Protein AF-A0A1C6FZ83-F1 (afdb_monomer_lite)

Radius of gyration: 14.91 Å; chains: 1; bounding box: 33×31×49 Å

pLDDT: mean 75.59, std 14.64, range [44.31, 93.0]

Secondary structure (DSSP, 8-state):
-EEEEEEEE-SSS-EEEEEEEE-HHHHHHHHHHHHHHHHH-S---B-SS--TT-S--HHHH-TTS-HHHHHHHHHHHT---TT-S--B-EEEEEEEEE--------

Foldseek 3Di:
DKKKWWWFDQVPRDIDIDIFDDDPVLCVLCVVVQVLQQPPQDWAWLDADDDPPHPDGPCVSCVVDDPVSSVVVCVRSVQDDPPDPTTGRGGPHMDMDDDDPPPPPD

Structure (mmCIF, N/CA/C/O backbone):
data_AF-A0A1C6FZ83-F1
#
_entry.id   AF-A0A1C6FZ83-F1
#
loop_
_atom_site.group_PDB
_atom_site.id
_atom_site.type_symbol
_atom_site.label_atom_id
_atom_site.label_alt_id
_atom_site.label_comp_id
_atom_site.label_asym_id
_atom_site.label_entity_id
_atom_site.label_seq_id
_atom_site.pdbx_PDB_ins_code
_atom_site.Cartn_x
_atom_site.Cartn_y
_atom_site.Cartn_z
_atom_site.occupancy
_atom_site.B_iso_or_equiv
_atom_site.auth_seq_id
_atom_site.auth_comp_id
_atom_site.auth_asym_id
_atom_site.auth_atom_id
_atom_site.pdbx_PDB_model_num
ATOM 1 N N . MET A 1 1 ? -8.787 -0.039 17.684 1.00 75.31 1 MET A N 1
ATOM 2 C CA . MET A 1 1 ? -8.580 0.771 16.455 1.00 75.31 1 MET A CA 1
ATOM 3 C C . MET A 1 1 ? -7.335 0.244 15.768 1.00 75.31 1 MET A C 1
ATOM 5 O O . MET A 1 1 ? -6.418 -0.129 16.483 1.00 75.31 1 MET A O 1
ATOM 9 N N . LYS A 1 2 ? -7.277 0.172 14.438 1.00 86.56 2 LYS A N 1
ATOM 10 C CA . LYS A 1 2 ? -6.093 -0.338 13.733 1.00 86.56 2 LYS A CA 1
ATOM 11 C C . LYS A 1 2 ? -5.347 0.785 13.018 1.00 86.56 2 LYS A C 1
ATOM 13 O O . LYS A 1 2 ? -5.933 1.803 12.648 1.00 86.56 2 LYS A O 1
ATOM 18 N N . GLN A 1 3 ? -4.045 0.605 12.856 1.00 89.31 3 GLN A N 1
ATOM 19 C CA . GLN A 1 3 ? -3.213 1.448 12.006 1.00 89.31 3 GLN A CA 1
ATOM 20 C C . GLN A 1 3 ? -2.330 0.579 11.127 1.00 89.31 3 GLN A C 1
ATOM 22 O O . GLN A 1 3 ? -2.042 -0.566 11.476 1.00 89.31 3 GLN A O 1
ATOM 27 N N . ILE A 1 4 ? -1.880 1.147 10.019 1.00 90.25 4 ILE A N 1
ATOM 28 C CA . ILE A 1 4 ? -0.749 0.611 9.281 1.00 90.25 4 ILE A CA 1
ATOM 29 C C . ILE A 1 4 ? 0.530 1.307 9.724 1.00 90.25 4 ILE A C 1
ATOM 31 O O . ILE A 1 4 ? 0.539 2.515 9.978 1.00 90.25 4 ILE A O 1
ATOM 35 N N . GLU A 1 5 ? 1.593 0.526 9.816 1.00 90.62 5 GLU A N 1
ATOM 36 C CA . GLU A 1 5 ? 2.966 0.984 9.945 1.00 90.62 5 GLU A CA 1
ATOM 37 C C . GLU A 1 5 ? 3.714 0.612 8.668 1.00 90.62 5 GLU A C 1
ATOM 39 O O . GLU A 1 5 ? 3.596 -0.517 8.188 1.00 90.62 5 GLU A O 1
ATOM 44 N N . ILE A 1 6 ? 4.418 1.583 8.097 1.00 87.31 6 ILE A N 1
ATOM 45 C CA . ILE A 1 6 ? 5.067 1.492 6.794 1.00 87.31 6 ILE A CA 1
ATOM 46 C C . ILE A 1 6 ? 6.510 1.927 6.971 1.00 87.31 6 ILE A C 1
ATOM 48 O O . ILE A 1 6 ? 6.763 3.062 7.368 1.00 87.31 6 ILE A O 1
ATOM 52 N N . GLU A 1 7 ? 7.443 1.041 6.669 1.00 87.06 7 GLU A N 1
ATOM 53 C CA . GLU A 1 7 ? 8.867 1.357 6.643 1.00 87.06 7 GLU A CA 1
ATOM 54 C C . GLU A 1 7 ? 9.292 1.697 5.217 1.00 87.06 7 GLU A C 1
ATOM 56 O O . GLU A 1 7 ? 8.973 0.956 4.281 1.00 87.06 7 GLU A O 1
ATOM 61 N N . VAL A 1 8 ? 9.996 2.812 5.048 1.00 83.56 8 VAL A N 1
ATOM 62 C CA . VAL A 1 8 ? 10.334 3.392 3.745 1.00 83.56 8 VAL A CA 1
ATOM 63 C C . VAL A 1 8 ? 11.827 3.709 3.681 1.00 83.56 8 VAL A C 1
ATOM 65 O O . VAL A 1 8 ? 12.390 4.150 4.676 1.00 83.56 8 VAL A O 1
ATOM 68 N N . ASP A 1 9 ? 12.455 3.478 2.529 1.00 81.12 9 ASP A N 1
ATOM 69 C CA . ASP A 1 9 ? 13.821 3.918 2.186 1.00 81.12 9 ASP A CA 1
ATOM 70 C C . ASP A 1 9 ? 13.719 5.109 1.224 1.00 81.12 9 ASP A C 1
ATOM 72 O O . ASP A 1 9 ? 12.999 5.018 0.225 1.00 81.12 9 ASP A O 1
ATOM 76 N N . TRP A 1 10 ? 14.420 6.210 1.509 1.00 77.62 10 TRP A N 1
ATOM 77 C CA . TRP A 1 10 ? 14.397 7.451 0.720 1.00 77.62 10 TRP A CA 1
ATOM 78 C C . TRP A 1 10 ? 15.448 7.524 -0.411 1.00 77.62 10 TRP A C 1
ATOM 80 O O . TRP A 1 10 ? 15.563 8.566 -1.056 1.00 77.62 10 TRP A O 1
ATOM 90 N N . ASN A 1 11 ? 16.145 6.416 -0.722 1.00 73.75 11 ASN A N 1
ATOM 91 C CA . ASN A 1 11 ? 17.198 6.249 -1.756 1.00 73.75 11 ASN A CA 1
ATOM 92 C C . ASN A 1 11 ? 18.634 6.557 -1.294 1.00 73.75 11 ASN A C 1
ATOM 94 O O . ASN A 1 11 ? 19.582 6.424 -2.070 1.00 73.75 11 ASN A O 1
ATOM 98 N N . ASP A 1 12 ? 18.824 6.970 -0.052 1.00 71.81 12 ASP A N 1
ATOM 99 C CA . ASP A 1 12 ? 20.121 7.294 0.551 1.00 71.81 12 ASP A CA 1
ATOM 100 C C . ASP A 1 12 ? 20.500 6.332 1.687 1.00 71.81 12 ASP A C 1
ATOM 102 O O . ASP A 1 12 ? 21.599 6.426 2.239 1.00 71.81 12 ASP A O 1
ATOM 106 N N . GLY A 1 13 ? 19.642 5.346 1.972 1.00 71.19 13 GLY A N 1
ATOM 107 C CA . GLY A 1 13 ? 19.795 4.451 3.111 1.00 71.19 13 GLY A CA 1
ATOM 108 C C . GLY A 1 13 ? 19.247 5.032 4.413 1.00 71.19 13 GLY A C 1
ATOM 109 O O . GLY A 1 13 ? 19.442 4.403 5.457 1.00 71.19 13 GLY A O 1
ATOM 110 N N . ASP A 1 14 ? 18.553 6.174 4.361 1.00 79.88 14 ASP A N 1
ATOM 111 C CA . ASP A 1 14 ? 17.759 6.672 5.473 1.00 79.88 14 ASP A CA 1
ATOM 112 C C . ASP A 1 14 ? 16.387 5.990 5.464 1.00 79.88 14 ASP A C 1
ATOM 114 O O . ASP A 1 14 ? 15.605 6.085 4.513 1.00 79.88 14 ASP A O 1
ATOM 118 N N . TYR A 1 15 ? 16.108 5.276 6.556 1.00 83.94 15 TYR A N 1
ATOM 119 C CA . TYR A 1 15 ? 14.857 4.554 6.755 1.00 83.94 15 TYR A CA 1
ATOM 120 C C . TYR A 1 15 ? 13.927 5.349 7.666 1.00 83.94 15 TYR A C 1
ATOM 122 O O . TYR A 1 15 ? 14.319 5.767 8.758 1.00 83.94 15 TYR A O 1
ATOM 130 N N . GLU A 1 16 ? 12.671 5.501 7.255 1.00 85.56 16 GLU A N 1
ATOM 131 C CA . GLU A 1 16 ? 11.633 6.147 8.056 1.00 85.56 16 GLU A CA 1
ATOM 132 C C . GLU A 1 16 ? 10.428 5.227 8.255 1.00 85.56 16 GLU A C 1
ATOM 134 O O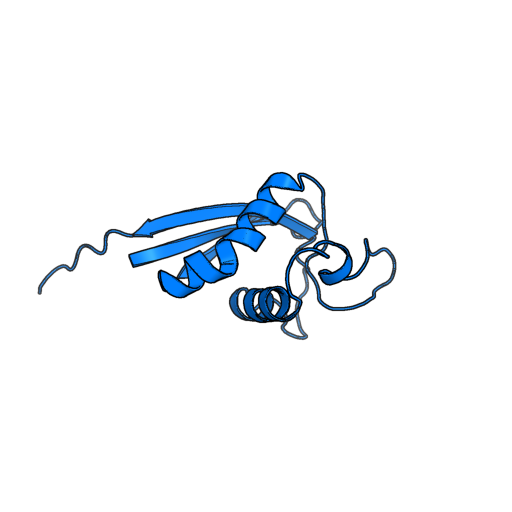 . GLU A 1 16 ? 10.106 4.381 7.424 1.00 85.56 16 GLU A O 1
ATOM 139 N N . THR A 1 17 ? 9.745 5.388 9.388 1.00 87.75 17 THR A N 1
ATOM 140 C CA . THR A 1 17 ? 8.515 4.662 9.699 1.00 87.75 17 THR A CA 1
ATOM 141 C C . THR A 1 17 ? 7.322 5.612 9.726 1.00 87.75 17 THR A C 1
ATOM 143 O O . THR A 1 17 ? 7.184 6.433 10.634 1.00 87.75 17 THR A O 1
ATOM 146 N N . ILE A 1 18 ? 6.411 5.443 8.771 1.00 85.75 18 ILE A N 1
ATOM 147 C CA . ILE A 1 18 ? 5.166 6.201 8.643 1.00 85.75 18 ILE A CA 1
ATOM 148 C C . ILE A 1 18 ? 4.026 5.395 9.267 1.00 85.75 18 ILE A C 1
ATOM 150 O O . ILE A 1 18 ? 3.879 4.200 9.020 1.00 85.75 18 ILE A O 1
ATOM 154 N N . ARG A 1 19 ? 3.175 6.051 10.065 1.00 88.62 19 ARG A N 1
ATOM 155 C CA . ARG A 1 19 ? 1.986 5.430 10.671 1.00 88.62 19 ARG A CA 1
ATOM 156 C C . ARG A 1 19 ? 0.715 6.118 10.196 1.00 88.62 19 ARG A C 1
ATOM 158 O O . ARG A 1 19 ? 0.611 7.342 10.279 1.00 88.62 19 ARG A O 1
ATOM 165 N N . LYS A 1 20 ? -0.268 5.344 9.728 1.00 87.81 20 LYS A N 1
ATOM 166 C CA . LYS A 1 20 ? -1.568 5.857 9.259 1.00 87.81 20 LYS A CA 1
ATOM 167 C C . LYS A 1 20 ? -2.707 5.055 9.874 1.00 87.81 20 LYS A C 1
ATOM 169 O O . LYS A 1 20 ? -2.738 3.830 9.794 1.00 87.81 20 LYS A O 1
ATOM 174 N N . LYS A 1 21 ? -3.663 5.745 10.497 1.00 89.81 21 LYS A N 1
ATOM 175 C CA . LYS A 1 21 ? -4.891 5.119 11.006 1.00 89.81 21 LYS A CA 1
ATOM 176 C C . LYS A 1 21 ? -5.851 4.898 9.845 1.00 89.81 21 LYS A C 1
ATOM 178 O O . LYS A 1 21 ? -6.116 5.838 9.105 1.00 89.81 21 LYS A O 1
ATOM 183 N N . LEU A 1 22 ? -6.383 3.687 9.727 1.00 88.44 22 LEU A N 1
ATOM 184 C CA . LEU A 1 22 ? -7.365 3.318 8.709 1.00 88.44 22 LEU A CA 1
ATOM 185 C C . LEU A 1 22 ? -8.549 2.611 9.373 1.00 88.44 22 LEU A C 1
ATOM 187 O O . LEU A 1 22 ? -8.386 1.950 10.402 1.00 88.44 22 LEU A O 1
ATOM 191 N N . SER A 1 23 ? -9.742 2.761 8.795 1.00 90.50 23 SER A N 1
ATOM 192 C CA . SER A 1 23 ?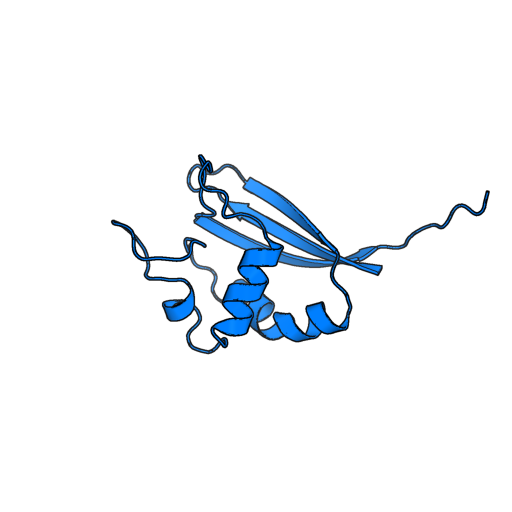 -10.895 1.937 9.171 1.00 90.50 23 SER A CA 1
ATOM 193 C C . SER A 1 23 ? -10.668 0.480 8.758 1.00 90.50 23 SER A C 1
ATOM 195 O O . SER A 1 23 ? -9.880 0.210 7.849 1.00 90.50 23 SER A O 1
ATOM 197 N N . ASP A 1 24 ? -11.371 -0.461 9.395 1.00 89.75 24 ASP A N 1
ATOM 198 C CA . ASP A 1 24 ? -11.286 -1.881 9.025 1.00 89.75 24 ASP A CA 1
ATOM 199 C C . ASP A 1 24 ? -11.658 -2.107 7.546 1.00 89.75 24 ASP A C 1
ATOM 201 O O . ASP A 1 24 ? -10.936 -2.812 6.845 1.00 89.75 24 ASP A O 1
ATOM 205 N N . ASP A 1 25 ? -12.677 -1.409 7.032 1.00 91.62 25 ASP A N 1
ATOM 206 C CA . ASP A 1 25 ? -13.070 -1.494 5.616 1.00 91.62 25 ASP A CA 1
ATOM 207 C C . ASP A 1 25 ? -11.946 -1.051 4.666 1.00 91.62 25 ASP A C 1
ATOM 209 O O . ASP A 1 25 ? -11.711 -1.680 3.634 1.00 91.62 25 ASP A O 1
ATOM 213 N N . LYS A 1 26 ? -11.207 0.013 5.013 1.00 91.69 26 LYS A N 1
ATOM 214 C CA . LYS A 1 26 ? -10.065 0.471 4.207 1.00 91.69 26 LYS A CA 1
ATOM 215 C C . LYS A 1 26 ? -8.883 -0.489 4.311 1.00 91.69 26 LYS A C 1
ATOM 217 O O . LYS A 1 26 ? -8.211 -0.729 3.313 1.00 91.69 26 LYS A O 1
ATOM 222 N N . LEU A 1 27 ? -8.644 -1.084 5.479 1.00 91.62 27 LEU A N 1
ATOM 223 C CA . LEU A 1 27 ? -7.620 -2.122 5.627 1.00 91.62 27 LEU A CA 1
ATOM 224 C C . LEU A 1 27 ? -7.914 -3.344 4.757 1.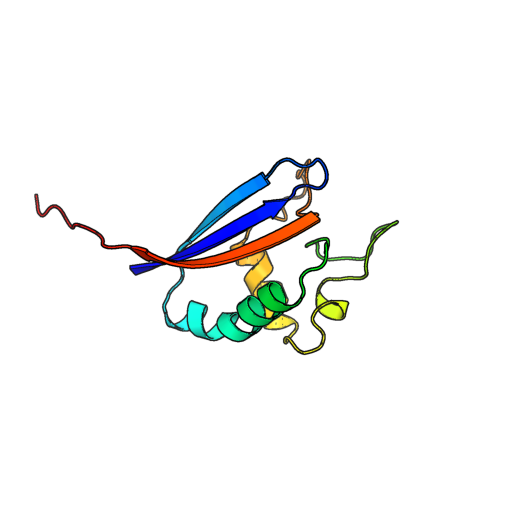00 91.62 27 LEU A C 1
ATOM 226 O O . LEU A 1 27 ? -6.991 -3.899 4.163 1.00 91.62 27 LEU A O 1
ATOM 230 N N . ASP A 1 28 ? -9.178 -3.751 4.665 1.00 91.44 28 ASP A N 1
ATOM 231 C CA . ASP A 1 28 ? -9.599 -4.858 3.808 1.00 91.44 28 ASP A CA 1
ATOM 232 C C . ASP A 1 28 ? -9.507 -4.494 2.325 1.00 91.44 28 ASP A C 1
ATOM 234 O O . ASP A 1 28 ? -8.994 -5.291 1.537 1.00 91.44 28 ASP A O 1
ATOM 238 N N . TYR A 1 29 ? -9.894 -3.269 1.968 1.00 93.00 29 TYR A N 1
ATOM 239 C CA . TYR A 1 29 ? -9.767 -2.729 0.615 1.00 93.00 29 TYR A CA 1
ATOM 240 C C . TYR A 1 29 ? -8.314 -2.725 0.105 1.00 93.00 29 TYR A C 1
ATOM 242 O O . TYR A 1 29 ? -8.048 -3.201 -0.996 1.00 93.00 29 TYR A O 1
ATOM 250 N N . PHE A 1 30 ? -7.349 -2.276 0.918 1.00 92.50 30 PHE A N 1
ATOM 251 C CA . PHE A 1 30 ? -5.927 -2.229 0.535 1.00 92.50 30 PHE A CA 1
ATOM 252 C C . PHE A 1 30 ? -5.161 -3.537 0.771 1.00 92.50 30 PHE A C 1
ATOM 254 O O . PHE A 1 30 ? -3.997 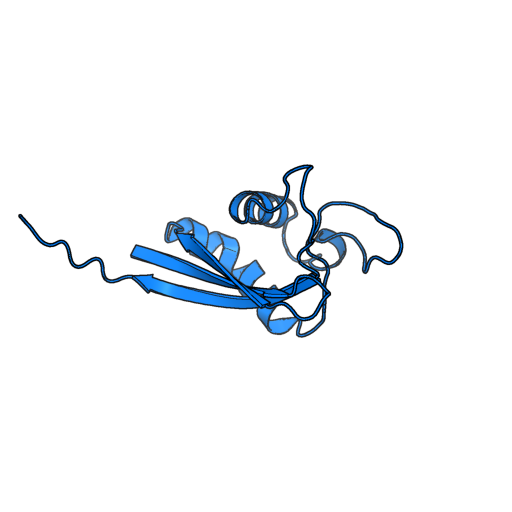-3.658 0.382 1.00 92.50 30 PHE A O 1
ATOM 261 N N . ARG A 1 31 ? -5.786 -4.550 1.381 1.00 91.00 31 ARG A N 1
ATOM 262 C CA . ARG A 1 31 ? -5.125 -5.820 1.714 1.00 91.00 31 ARG A CA 1
ATOM 263 C C . ARG A 1 31 ? -4.423 -6.489 0.520 1.00 91.00 31 ARG A C 1
ATOM 265 O O . ARG A 1 31 ? -3.302 -6.966 0.721 1.00 91.00 31 ARG A O 1
ATOM 272 N N . PRO A 1 32 ? -4.999 -6.527 -0.701 1.00 91.44 32 PRO A N 1
ATOM 273 C CA . PRO A 1 32 ? -4.309 -7.085 -1.864 1.00 91.44 32 PRO A CA 1
ATOM 274 C C . PRO A 1 32 ? -3.007 -6.343 -2.195 1.00 91.44 32 PRO A C 1
ATOM 276 O O . PRO A 1 32 ? -1.993 -6.982 -2.476 1.00 91.44 32 PRO A O 1
ATOM 279 N N . LEU A 1 33 ? -3.008 -5.010 -2.086 1.00 89.88 33 LEU A N 1
ATOM 280 C CA . LEU A 1 33 ? -1.833 -4.175 -2.323 1.00 89.88 33 LEU A CA 1
ATOM 281 C C . LEU A 1 33 ? -0.740 -4.439 -1.280 1.00 89.88 33 LEU A C 1
ATOM 283 O O . LEU A 1 33 ? 0.411 -4.660 -1.649 1.00 89.88 33 LEU A O 1
ATOM 287 N N . PHE A 1 34 ? -1.091 -4.512 0.008 1.00 88.88 34 PHE A N 1
ATOM 288 C CA . PHE A 1 34 ? -0.123 -4.824 1.069 1.00 88.88 34 PHE A CA 1
ATOM 289 C C . PHE A 1 34 ? 0.564 -6.168 0.826 1.00 88.88 34 PHE A C 1
ATOM 291 O O . PHE A 1 34 ? 1.787 -6.274 0.902 1.00 88.88 34 PHE A O 1
ATOM 298 N N . GLN A 1 35 ? -0.213 -7.190 0.458 1.00 87.69 35 GLN A N 1
ATOM 299 C CA . GLN A 1 35 ? 0.326 -8.507 0.127 1.00 87.69 35 GLN A CA 1
ATOM 300 C C . GLN A 1 35 ? 1.222 -8.476 -1.114 1.00 87.69 35 GLN A C 1
ATOM 302 O O . GLN A 1 35 ? 2.230 -9.185 -1.150 1.00 87.69 35 GLN A O 1
ATOM 307 N N . ALA A 1 36 ? 0.865 -7.687 -2.131 1.00 86.81 36 ALA A N 1
ATOM 308 C CA . ALA A 1 36 ? 1.677 -7.527 -3.330 1.00 86.81 36 ALA A CA 1
ATOM 309 C C . ALA A 1 36 ? 3.029 -6.874 -3.002 1.00 86.81 36 ALA A C 1
ATOM 311 O O . ALA A 1 36 ? 4.065 -7.407 -3.397 1.00 86.81 36 ALA A O 1
ATOM 312 N N . ILE A 1 37 ? 3.029 -5.793 -2.216 1.00 82.81 37 ILE A N 1
ATOM 313 C CA . ILE A 1 37 ? 4.240 -5.094 -1.760 1.00 82.81 37 ILE A CA 1
ATOM 314 C C . ILE A 1 37 ? 5.145 -6.052 -0.974 1.00 82.81 37 ILE A C 1
ATOM 316 O O . ILE A 1 37 ? 6.314 -6.215 -1.324 1.00 82.81 37 ILE A O 1
ATOM 320 N N . SER A 1 38 ? 4.603 -6.777 0.016 1.00 79.75 38 SER A N 1
ATOM 321 C CA . SER A 1 38 ? 5.385 -7.723 0.828 1.00 79.75 38 SER A CA 1
ATOM 322 C C . SER A 1 38 ? 6.020 -8.854 0.012 1.00 79.75 38 SER A C 1
ATOM 324 O O . SER A 1 38 ? 7.109 -9.317 0.342 1.00 79.75 38 SER A O 1
ATOM 326 N N . LYS A 1 39 ? 5.361 -9.320 -1.057 1.00 80.50 39 LYS A N 1
ATOM 327 C CA . LYS A 1 39 ? 5.895 -10.380 -1.928 1.00 80.50 39 LYS A CA 1
ATOM 328 C C . LYS A 1 39 ? 6.975 -9.881 -2.880 1.00 80.50 39 LYS A C 1
ATOM 330 O O . LYS A 1 39 ? 7.793 -10.680 -3.334 1.00 80.50 39 LYS A O 1
ATOM 335 N N . LYS A 1 40 ? 6.950 -8.597 -3.242 1.00 73.94 40 LYS A N 1
ATOM 336 C CA . LYS A 1 40 ? 7.726 -8.101 -4.377 1.00 73.94 40 LYS A CA 1
ATOM 337 C C . LYS A 1 40 ? 9.223 -8.025 -4.098 1.00 73.94 40 LYS A C 1
ATOM 339 O O . LYS A 1 40 ? 9.987 -8.124 -5.053 1.00 73.94 40 LYS A O 1
ATOM 344 N N . GLY A 1 41 ? 9.648 -7.913 -2.834 1.00 61.44 41 GLY A N 1
ATOM 345 C CA . GLY A 1 41 ? 11.036 -8.103 -2.371 1.00 61.44 41 GLY A CA 1
ATOM 346 C C . GLY A 1 41 ? 12.123 -7.296 -3.103 1.00 61.44 41 GLY A C 1
ATOM 347 O O . GLY A 1 41 ? 13.308 -7.582 -2.948 1.00 61.44 41 GLY A O 1
ATOM 348 N N . LYS A 1 42 ? 11.739 -6.330 -3.944 1.00 63.47 42 LYS A N 1
ATOM 349 C CA . LYS A 1 42 ? 12.596 -5.569 -4.855 1.00 63.47 42 LYS A CA 1
ATOM 350 C C . LYS A 1 42 ? 12.381 -4.079 -4.627 1.00 63.47 42 LYS A C 1
ATOM 352 O O . LYS A 1 42 ? 11.261 -3.647 -4.337 1.00 63.47 42 LYS A O 1
ATOM 357 N N . ARG A 1 43 ? 13.459 -3.317 -4.827 1.00 62.97 43 ARG A N 1
ATOM 358 C CA . ARG A 1 43 ? 13.446 -1.855 -4.763 1.00 62.97 43 ARG A CA 1
ATOM 359 C C . ARG A 1 43 ? 12.506 -1.284 -5.820 1.00 62.97 43 ARG A C 1
ATOM 361 O O . ARG A 1 43 ? 12.537 -1.740 -6.964 1.00 62.97 43 ARG A O 1
ATOM 368 N N . HIS A 1 44 ? 11.648 -0.351 -5.425 1.00 66.56 44 HIS A N 1
ATOM 369 C CA . HIS A 1 44 ? 10.658 0.254 -6.306 1.00 66.56 44 HIS A CA 1
ATOM 370 C C . HIS A 1 44 ? 10.345 1.682 -5.882 1.00 66.56 44 HIS A C 1
ATOM 372 O O . HIS A 1 44 ? 9.827 1.906 -4.789 1.00 66.56 44 HIS A O 1
ATOM 378 N N . ASN A 1 45 ? 10.637 2.632 -6.767 1.00 64.94 45 ASN A N 1
ATOM 379 C CA . ASN A 1 45 ? 10.299 4.025 -6.525 1.00 64.94 45 ASN A CA 1
ATOM 380 C C . ASN A 1 45 ? 8.771 4.157 -6.442 1.00 64.94 45 ASN A C 1
ATOM 382 O O . ASN A 1 45 ? 8.053 3.720 -7.341 1.00 64.94 45 ASN A O 1
ATOM 386 N N . TRP A 1 46 ? 8.287 4.746 -5.356 1.00 70.81 46 TRP A N 1
ATOM 387 C CA . TRP A 1 46 ? 6.878 5.015 -5.111 1.00 70.81 46 TRP A CA 1
ATOM 388 C C . TRP A 1 46 ? 6.607 6.494 -5.424 1.00 70.81 46 TRP A C 1
ATOM 390 O O . TRP A 1 46 ? 6.625 7.343 -4.538 1.00 70.81 46 TRP A O 1
ATOM 400 N N . VAL A 1 47 ? 6.461 6.821 -6.714 1.00 61.47 47 VAL A N 1
ATOM 401 C CA . VAL A 1 47 ? 6.052 8.149 -7.220 1.00 61.47 47 VAL A CA 1
ATOM 402 C C . VAL A 1 47 ? 5.103 7.950 -8.402 1.00 61.47 47 VAL A C 1
ATOM 404 O O . VAL A 1 47 ? 5.274 7.031 -9.207 1.00 61.47 47 VAL A O 1
ATOM 407 N N . GLN A 1 48 ? 4.117 8.834 -8.536 1.00 52.97 48 GLN A N 1
ATOM 408 C CA . GLN A 1 48 ? 3.309 8.930 -9.747 1.00 52.97 48 GLN A CA 1
ATOM 409 C C . GLN A 1 48 ? 4.101 9.629 -10.873 1.00 52.97 48 GLN A C 1
ATOM 411 O O . GLN A 1 48 ? 4.554 10.764 -10.719 1.00 52.97 48 GLN A O 1
ATOM 416 N N . GLY A 1 49 ? 4.252 8.957 -12.020 1.00 54.06 49 GLY A N 1
ATOM 417 C CA . GLY A 1 49 ? 4.767 9.540 -13.267 1.00 54.06 49 GLY A CA 1
ATOM 418 C C . GLY A 1 49 ? 6.084 8.956 -13.794 1.00 54.06 49 GLY A C 1
ATOM 419 O O . GLY A 1 49 ? 6.847 8.309 -13.081 1.00 54.06 49 GLY A O 1
ATOM 420 N N . GLU A 1 50 ? 6.349 9.203 -15.079 1.00 48.47 50 GLU A N 1
ATOM 421 C CA . GLU A 1 50 ? 7.621 8.873 -15.727 1.00 48.47 50 GLU A CA 1
ATOM 422 C C . GLU A 1 50 ? 8.693 9.907 -15.347 1.00 48.47 50 GLU A C 1
ATOM 424 O O . GLU A 1 50 ? 8.501 11.113 -15.512 1.00 48.47 50 GLU A O 1
ATOM 429 N N . ARG A 1 51 ? 9.849 9.448 -14.858 1.00 52.69 51 ARG A N 1
ATOM 430 C CA . ARG A 1 51 ? 11.061 10.272 -14.699 1.00 52.69 51 ARG A CA 1
ATOM 431 C C . ARG A 1 51 ? 12.284 9.498 -15.200 1.00 52.69 51 ARG A C 1
ATOM 433 O O . ARG A 1 51 ? 12.237 8.282 -15.350 1.00 52.69 51 ARG A O 1
ATOM 440 N N . GLU A 1 52 ? 13.381 10.179 -15.518 1.00 45.62 52 GLU A N 1
ATOM 441 C CA . GLU A 1 52 ? 14.598 9.502 -15.994 1.00 45.62 52 GLU A CA 1
ATOM 442 C C . GLU A 1 52 ? 15.204 8.589 -14.907 1.00 45.62 52 GLU A C 1
ATOM 444 O O . GLU A 1 52 ? 15.277 8.964 -13.738 1.00 45.62 52 GLU A O 1
ATOM 449 N N . GLY A 1 53 ? 15.644 7.379 -15.288 1.00 55.22 53 GLY A N 1
ATOM 450 C CA . GLY A 1 53 ? 16.241 6.391 -14.369 1.00 55.22 53 GLY A CA 1
ATOM 451 C C . GLY A 1 53 ? 15.241 5.531 -13.577 1.00 55.22 53 GLY A C 1
ATOM 452 O O . GLY A 1 53 ? 15.624 4.876 -12.609 1.00 55.22 53 GLY A O 1
ATOM 453 N N . TYR A 1 54 ? 13.967 5.536 -13.968 1.00 55.84 54 TYR A N 1
ATOM 454 C CA . TYR A 1 54 ? 12.855 4.955 -13.213 1.00 55.84 54 TYR A CA 1
ATOM 455 C C . TYR A 1 54 ? 12.535 3.501 -13.609 1.00 55.84 54 TYR A C 1
ATOM 457 O O . TYR A 1 54 ? 12.710 3.108 -14.760 1.00 55.84 54 TYR A O 1
ATOM 465 N N . LEU A 1 55 ? 12.008 2.706 -12.669 1.00 55.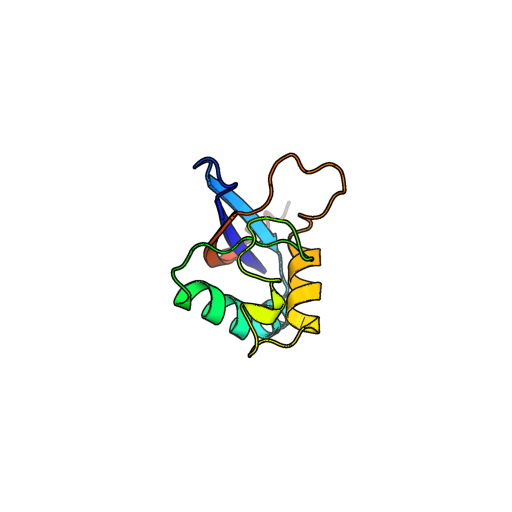25 55 LEU A N 1
ATOM 466 C CA . LEU A 1 55 ? 11.569 1.313 -12.893 1.00 55.25 55 LEU A CA 1
ATOM 467 C C . LEU A 1 55 ? 10.154 1.196 -13.511 1.00 55.25 55 LEU A C 1
ATOM 469 O O . LEU A 1 55 ? 9.530 0.141 -13.423 1.00 55.25 55 LEU A O 1
ATOM 473 N N . GLY A 1 56 ? 9.675 2.250 -14.176 1.00 59.78 56 GLY A N 1
ATOM 474 C CA . GLY A 1 56 ? 8.294 2.377 -14.655 1.00 59.78 56 GLY A CA 1
ATOM 475 C C . GLY A 1 56 ? 7.328 2.887 -13.572 1.00 59.78 56 GLY A C 1
ATOM 476 O O . GLY A 1 56 ? 7.637 2.787 -12.382 1.00 59.78 56 GLY A O 1
ATOM 477 N N . PRO A 1 57 ? 6.193 3.494 -13.957 1.00 65.12 57 PRO A N 1
ATOM 478 C CA . PRO A 1 57 ? 5.185 3.997 -13.028 1.00 65.12 57 PRO A CA 1
ATOM 479 C C . PRO A 1 57 ? 4.639 2.894 -12.112 1.00 65.12 57 PRO A C 1
ATOM 481 O O . PRO A 1 57 ? 4.646 1.708 -12.443 1.00 65.12 57 PRO A O 1
ATOM 484 N N . LEU A 1 58 ? 4.110 3.295 -10.954 1.00 72.44 58 LEU A N 1
ATOM 485 C CA . LEU A 1 58 ? 3.548 2.388 -9.948 1.00 72.44 58 LEU A CA 1
ATOM 486 C C . LEU A 1 58 ? 2.524 1.388 -10.529 1.00 72.44 58 LEU A C 1
ATOM 488 O O . LEU A 1 58 ? 2.481 0.227 -10.122 1.00 72.44 58 LEU A O 1
ATOM 492 N N . ILE A 1 59 ? 1.740 1.825 -11.515 1.00 74.69 59 ILE A N 1
ATOM 493 C CA . ILE A 1 59 ? 0.752 0.995 -12.212 1.00 74.69 59 ILE A CA 1
ATOM 494 C C . ILE A 1 59 ? 1.393 -0.165 -12.990 1.00 74.69 59 ILE A C 1
ATOM 496 O O . ILE A 1 59 ? 0.910 -1.292 -12.917 1.00 74.69 59 ILE A O 1
ATOM 500 N N . ASP A 1 60 ? 2.544 0.061 -13.627 1.00 77.94 60 ASP A N 1
ATOM 501 C CA . ASP A 1 60 ? 3.295 -0.982 -14.340 1.00 77.94 60 ASP A CA 1
ATOM 502 C C . ASP A 1 60 ? 3.934 -1.968 -13.362 1.00 77.94 60 ASP A C 1
ATOM 504 O O . ASP A 1 60 ? 4.164 -3.143 -13.659 1.00 77.94 60 ASP A O 1
ATOM 508 N N . MET A 1 61 ? 4.233 -1.484 -12.160 1.00 78.06 61 MET A N 1
ATOM 509 C CA . MET A 1 61 ? 4.781 -2.287 -11.087 1.00 78.06 61 MET A CA 1
ATOM 510 C C . MET A 1 61 ? 3.714 -3.200 -10.468 1.00 78.06 61 MET A C 1
ATOM 512 O O . MET A 1 61 ? 4.028 -4.333 -10.091 1.00 78.06 61 MET A O 1
ATOM 516 N N . TYR A 1 62 ? 2.472 -2.755 -10.368 1.00 83.50 62 TYR A N 1
ATOM 517 C CA . TYR A 1 62 ? 1.391 -3.521 -9.757 1.00 83.50 62 TYR A CA 1
ATOM 518 C C . TYR A 1 62 ? 0.227 -3.698 -10.742 1.00 83.50 62 TYR A C 1
ATOM 520 O O . TYR A 1 62 ? -0.877 -3.253 -10.445 1.00 83.50 62 TYR A O 1
ATOM 528 N N . PRO A 1 63 ? 0.440 -4.385 -11.885 1.00 85.56 63 PRO A N 1
ATOM 529 C CA . PRO A 1 63 ? -0.552 -4.464 -12.962 1.00 85.56 63 PRO A CA 1
ATOM 530 C C . PRO A 1 63 ? -1.819 -5.234 -12.560 1.00 85.56 63 PRO A C 1
ATOM 532 O O . PRO A 1 63 ? -2.872 -5.058 -13.164 1.00 85.56 63 PRO A O 1
ATOM 535 N N . ASP A 1 64 ? -1.723 -6.080 -11.530 1.00 89.25 64 ASP A N 1
ATOM 536 C CA . ASP A 1 64 ? -2.850 -6.836 -10.974 1.00 89.25 64 ASP A CA 1
ATOM 537 C C . ASP A 1 64 ? -3.650 -6.039 -9.925 1.00 89.25 64 ASP A C 1
ATOM 539 O O . ASP A 1 64 ? -4.663 -6.525 -9.417 1.00 89.25 64 ASP A O 1
ATOM 543 N N . ILE A 1 65 ? -3.193 -4.836 -9.556 1.00 90.44 65 ILE A N 1
ATOM 544 C CA . ILE A 1 65 ? -3.878 -3.957 -8.608 1.00 90.44 65 ILE A CA 1
ATOM 545 C C . ILE A 1 65 ? -4.613 -2.868 -9.399 1.00 90.44 65 ILE A C 1
ATOM 547 O O . ILE A 1 65 ? -3.992 -2.205 -10.229 1.00 90.44 65 ILE A O 1
ATOM 551 N N . PRO A 1 66 ? -5.918 -2.643 -9.152 1.00 90.56 66 PRO A N 1
ATOM 552 C CA . PRO A 1 66 ? -6.649 -1.572 -9.818 1.00 90.56 66 PRO A CA 1
ATOM 553 C C . PRO A 1 66 ? -5.991 -0.206 -9.594 1.00 90.56 66 PRO A C 1
ATOM 555 O O . PRO A 1 66 ? -5.638 0.136 -8.466 1.00 90.56 66 PRO A O 1
ATOM 558 N N . GLU A 1 67 ? -5.892 0.597 -10.653 1.00 86.50 67 GLU A N 1
ATOM 559 C CA . GLU A 1 67 ? -5.290 1.938 -10.612 1.00 86.50 67 GLU A CA 1
ATOM 560 C C . GLU A 1 67 ? -5.919 2.841 -9.538 1.00 86.50 67 GLU A C 1
ATOM 562 O O . GLU A 1 67 ? -5.214 3.556 -8.836 1.00 86.50 67 GLU A O 1
ATOM 567 N N . GLU A 1 68 ? -7.235 2.754 -9.338 1.00 87.88 68 GLU A N 1
ATOM 568 C CA . GLU A 1 68 ? -7.943 3.496 -8.287 1.00 87.88 68 GLU A CA 1
ATOM 569 C C . GLU A 1 68 ? -7.426 3.159 -6.879 1.00 87.88 68 GLU A C 1
ATOM 571 O O . GLU A 1 68 ? -7.230 4.055 -6.062 1.00 87.88 68 GLU A O 1
ATOM 576 N N . VAL A 1 69 ? -7.143 1.880 -6.602 1.00 89.25 69 VAL A N 1
ATOM 577 C CA . VAL A 1 69 ? -6.590 1.435 -5.311 1.00 89.25 69 VAL A CA 1
ATOM 578 C C . VAL A 1 69 ? -5.191 2.014 -5.111 1.00 89.25 69 VAL A C 1
ATOM 580 O O . VAL A 1 69 ? -4.840 2.428 -4.008 1.00 89.25 69 VAL A O 1
ATOM 583 N N . LEU A 1 70 ? -4.391 2.042 -6.177 1.00 85.94 70 LEU A N 1
ATOM 584 C CA . LEU A 1 70 ? -3.038 2.588 -6.166 1.00 85.94 70 LEU A CA 1
ATOM 585 C C . LEU A 1 70 ? -3.036 4.102 -5.913 1.00 85.94 70 LEU A C 1
ATOM 587 O O . LEU A 1 70 ? -2.278 4.576 -5.068 1.00 85.94 70 LEU A O 1
ATOM 591 N N . ASN A 1 71 ? -3.912 4.837 -6.599 1.00 82.38 71 ASN A N 1
ATOM 592 C CA . ASN A 1 71 ? -4.046 6.285 -6.458 1.00 82.38 71 ASN A CA 1
ATOM 593 C C . ASN A 1 71 ? -4.555 6.672 -5.065 1.00 82.38 71 ASN A C 1
ATOM 595 O O . ASN A 1 71 ? -3.976 7.541 -4.422 1.00 82.38 71 ASN A O 1
ATOM 599 N N . GLU A 1 72 ? -5.579 5.983 -4.553 1.00 87.12 72 GLU A N 1
ATOM 600 C CA . GLU A 1 72 ? -6.106 6.271 -3.217 1.00 87.12 72 GLU A CA 1
ATOM 601 C C . GLU A 1 72 ? -5.078 5.963 -2.115 1.00 87.12 72 GLU A C 1
ATOM 603 O O . GLU A 1 72 ? -4.970 6.683 -1.119 1.00 87.12 72 GLU A O 1
ATOM 608 N N . PHE A 1 73 ? -4.286 4.899 -2.282 1.00 86.12 73 PHE A N 1
ATOM 609 C CA . PHE A 1 73 ? -3.233 4.594 -1.320 1.00 86.12 73 PHE A CA 1
ATOM 610 C C . PHE A 1 73 ? -2.123 5.656 -1.328 1.00 86.12 73 PHE A C 1
ATOM 612 O O . PHE A 1 73 ? -1.616 6.003 -0.263 1.00 86.12 73 PHE A O 1
ATOM 619 N N . ASP A 1 74 ? -1.789 6.222 -2.488 1.00 79.81 74 ASP A N 1
ATOM 620 C CA . ASP A 1 74 ? -0.833 7.331 -2.594 1.00 79.81 74 ASP A CA 1
ATOM 621 C C . ASP A 1 74 ? -1.293 8.573 -1.808 1.00 79.81 74 ASP A C 1
ATOM 623 O O . ASP A 1 74 ? -0.537 9.133 -1.006 1.00 79.81 74 ASP A O 1
ATOM 627 N N . GLU A 1 75 ? -2.574 8.933 -1.936 1.00 79.81 75 GLU A N 1
ATOM 628 C CA . GLU A 1 75 ? -3.185 10.028 -1.171 1.00 79.81 75 GLU A CA 1
ATOM 629 C C . GLU A 1 75 ? -3.088 9.796 0.346 1.00 79.81 75 GLU A C 1
ATOM 631 O O . GLU A 1 75 ? -2.776 10.716 1.108 1.00 79.81 75 GLU A O 1
ATOM 636 N N . ILE A 1 76 ? -3.290 8.554 0.807 1.00 80.62 76 ILE A N 1
ATOM 637 C CA . ILE A 1 76 ? -3.163 8.188 2.228 1.00 80.62 76 ILE A CA 1
ATOM 638 C C . ILE A 1 76 ? -1.746 8.424 2.739 1.00 80.62 76 ILE A C 1
ATOM 640 O O . ILE A 1 76 ? -1.559 8.895 3.873 1.00 80.62 76 ILE A O 1
ATOM 644 N N . LEU A 1 77 ? -0.737 8.094 1.936 1.00 76.44 77 LEU A N 1
ATOM 645 C CA . LEU A 1 77 ? 0.649 8.313 2.319 1.00 76.44 77 LEU A CA 1
ATOM 646 C C . LEU A 1 77 ? 0.960 9.812 2.417 1.00 76.44 77 LEU A C 1
ATOM 648 O O . LEU A 1 77 ? 1.682 10.205 3.339 1.00 76.44 77 LEU A O 1
ATOM 652 N N . ASN A 1 78 ? 0.293 10.651 1.614 1.00 66.12 78 ASN A N 1
ATOM 653 C CA . ASN A 1 78 ? 0.459 12.109 1.585 1.00 66.12 78 ASN A CA 1
ATOM 654 C C . ASN A 1 78 ? 1.926 12.504 1.331 1.00 66.12 78 ASN A C 1
ATOM 656 O O . ASN A 1 78 ? 2.467 13.398 1.981 1.00 66.12 78 ASN A O 1
ATOM 660 N N . LEU A 1 79 ? 2.582 11.762 0.437 1.00 58.47 79 LEU A N 1
ATOM 661 C CA . LEU A 1 79 ? 4.005 11.904 0.104 1.00 58.47 79 LEU A CA 1
ATOM 662 C C . LEU A 1 79 ? 4.253 12.793 -1.111 1.00 58.47 79 LEU A C 1
ATOM 664 O O . LEU A 1 79 ? 5.395 13.135 -1.396 1.00 58.47 79 LEU A O 1
ATOM 668 N N . CYS A 1 80 ? 3.194 13.171 -1.817 1.00 48.16 80 CYS A N 1
ATOM 669 C CA . CYS A 1 80 ? 3.260 14.060 -2.961 1.00 48.16 80 CYS A CA 1
ATOM 670 C C . CYS A 1 80 ? 2.898 15.477 -2.505 1.00 48.16 80 CYS A C 1
ATOM 672 O O . CYS A 1 80 ? 1.768 15.927 -2.678 1.00 48.16 80 CYS A O 1
ATOM 674 N N . SER A 1 81 ? 3.852 16.189 -1.901 1.00 44.88 81 SER A N 1
ATOM 675 C CA . SER A 1 81 ? 3.855 17.649 -2.004 1.00 44.88 81 SER A CA 1
ATOM 676 C C . SER A 1 81 ? 4.928 18.059 -3.009 1.00 44.88 81 SER A C 1
ATOM 678 O O . SER A 1 81 ? 5.993 17.448 -3.092 1.00 44.88 81 SER A O 1
ATOM 680 N N . ASP A 1 82 ? 4.659 19.102 -3.790 1.00 44.31 82 ASP A N 1
ATOM 681 C CA . ASP A 1 82 ? 5.567 19.633 -4.819 1.00 44.31 82 ASP A CA 1
ATOM 682 C C . ASP A 1 82 ? 6.920 20.160 -4.268 1.00 44.31 82 ASP A C 1
ATOM 684 O O . ASP A 1 82 ? 7.700 20.757 -5.007 1.00 44.31 82 ASP A O 1
ATOM 688 N N . ASP A 1 83 ? 7.225 19.932 -2.983 1.00 48.75 83 ASP A N 1
ATOM 689 C CA . ASP A 1 83 ? 8.426 20.390 -2.268 1.00 48.75 83 ASP A CA 1
ATOM 690 C C . ASP A 1 83 ? 9.284 19.227 -1.697 1.00 48.75 83 ASP A C 1
ATOM 692 O O . ASP A 1 83 ? 10.201 19.428 -0.895 1.00 48.75 83 ASP A O 1
ATOM 696 N N . CYS A 1 84 ? 9.005 17.973 -2.075 1.00 48.00 84 CYS A N 1
ATOM 697 C CA . CYS A 1 84 ? 9.656 16.803 -1.476 1.00 48.00 84 CYS A CA 1
ATOM 698 C C . CYS A 1 84 ? 11.114 16.608 -1.942 1.00 48.00 84 CYS A C 1
ATOM 700 O O . CYS A 1 84 ? 11.387 16.139 -3.048 1.00 48.00 84 CYS A O 1
ATOM 702 N N . ARG A 1 85 ? 12.062 16.887 -1.036 1.00 50.59 85 ARG A N 1
ATOM 703 C CA . ARG A 1 85 ? 13.505 16.574 -1.142 1.00 50.59 85 ARG A CA 1
ATOM 704 C C . ARG A 1 85 ? 13.855 15.076 -1.066 1.00 50.59 85 ARG A C 1
ATOM 706 O O . ARG A 1 85 ? 15.034 14.750 -1.062 1.00 50.59 85 ARG A O 1
ATOM 713 N N . GLY A 1 86 ? 12.881 14.176 -1.019 1.00 54.31 86 GLY A N 1
ATOM 714 C CA . GLY A 1 86 ? 13.096 12.733 -0.977 1.00 54.31 86 GLY A CA 1
ATOM 715 C C . GLY A 1 86 ? 11.875 12.038 -1.554 1.00 54.31 86 GLY A C 1
ATOM 716 O O . GLY A 1 86 ? 10.748 12.427 -1.261 1.00 54.31 86 GLY A O 1
ATOM 717 N N . TRP A 1 87 ? 12.088 11.060 -2.422 1.00 68.31 87 TRP A N 1
ATOM 718 C CA . TRP A 1 87 ? 11.032 10.189 -2.930 1.00 68.31 87 TRP A CA 1
ATOM 719 C C . TRP A 1 87 ? 11.165 8.861 -2.211 1.00 68.31 87 TRP A C 1
ATOM 721 O O . TRP A 1 87 ? 12.289 8.435 -1.945 1.00 68.31 87 TRP A O 1
ATOM 731 N N . ILE A 1 88 ? 10.057 8.181 -1.926 1.00 73.75 88 ILE A N 1
ATOM 732 C CA . ILE A 1 88 ? 10.175 6.817 -1.422 1.00 73.75 88 ILE A CA 1
ATOM 733 C C . ILE A 1 88 ? 10.799 5.971 -2.528 1.00 73.75 88 ILE A C 1
ATOM 735 O O . ILE A 1 88 ? 10.212 5.759 -3.588 1.00 73.75 88 ILE A O 1
ATOM 739 N N . HIS A 1 89 ? 12.004 5.486 -2.271 1.00 72.69 89 HIS A N 1
ATOM 740 C CA . HIS A 1 89 ? 12.725 4.576 -3.139 1.00 72.69 89 HIS A CA 1
ATOM 741 C C . HIS A 1 89 ? 12.217 3.154 -3.020 1.00 72.69 89 HIS A C 1
ATOM 743 O O . HIS A 1 89 ? 12.357 2.372 -3.956 1.00 72.69 89 HIS A O 1
ATOM 749 N N . THR A 1 90 ? 11.724 2.770 -1.843 1.00 76.50 90 THR A N 1
ATOM 750 C CA . THR A 1 90 ? 11.163 1.445 -1.579 1.00 76.50 90 THR A CA 1
ATOM 751 C C . THR A 1 90 ? 10.283 1.497 -0.339 1.00 76.50 90 THR A C 1
ATOM 753 O O . THR A 1 90 ? 10.700 2.025 0.688 1.00 76.50 90 THR A O 1
ATOM 756 N N . ILE A 1 91 ? 9.100 0.882 -0.403 1.00 82.50 91 ILE A N 1
ATOM 757 C CA . ILE A 1 91 ? 8.403 0.444 0.808 1.00 82.50 91 ILE A CA 1
ATOM 758 C C . ILE A 1 91 ? 9.009 -0.896 1.234 1.00 82.50 91 ILE A C 1
ATOM 760 O O . ILE A 1 91 ? 8.836 -1.912 0.555 1.00 82.50 91 ILE A O 1
ATOM 764 N N . CYS A 1 92 ? 9.748 -0.884 2.339 1.00 79.69 92 CYS A N 1
ATOM 765 C CA . CYS A 1 92 ? 10.481 -2.030 2.873 1.00 79.69 92 CYS A CA 1
ATOM 766 C C . CYS A 1 92 ? 9.552 -3.006 3.599 1.00 79.69 92 CYS A C 1
ATOM 768 O O . CYS A 1 92 ? 9.711 -4.224 3.492 1.00 79.69 92 CYS A O 1
ATOM 770 N N . SER A 1 93 ? 8.561 -2.482 4.323 1.00 84.50 93 SER A N 1
ATOM 771 C CA . SER A 1 93 ? 7.576 -3.293 5.032 1.00 84.50 93 SER A CA 1
ATOM 772 C C . SER A 1 93 ? 6.260 -2.537 5.241 1.00 84.50 93 SER A C 1
ATOM 774 O O . SER A 1 93 ? 6.240 -1.309 5.306 1.00 84.50 93 SER A O 1
ATOM 776 N N . ILE A 1 94 ? 5.148 -3.279 5.322 1.00 87.94 94 ILE A N 1
ATOM 777 C CA . ILE A 1 94 ? 3.830 -2.769 5.728 1.00 87.94 94 ILE A CA 1
ATOM 778 C C . ILE A 1 94 ? 3.226 -3.758 6.717 1.00 87.94 94 ILE A C 1
ATOM 780 O O . ILE A 1 94 ? 3.153 -4.955 6.431 1.00 87.94 94 ILE A O 1
ATOM 784 N N . GLN A 1 95 ? 2.772 -3.267 7.866 1.00 88.19 95 GLN A N 1
ATOM 785 C CA . GLN A 1 95 ? 2.169 -4.086 8.915 1.00 88.19 95 GLN A CA 1
ATOM 786 C C . GLN A 1 95 ? 0.883 -3.451 9.435 1.00 88.19 95 GLN A C 1
ATOM 788 O O . GLN A 1 95 ? 0.803 -2.236 9.592 1.00 88.19 95 GLN A O 1
ATOM 793 N N . ILE A 1 96 ? -0.117 -4.281 9.739 1.00 90.56 96 ILE A N 1
ATOM 794 C CA . ILE A 1 96 ? -1.337 -3.850 10.429 1.00 90.56 96 ILE A CA 1
ATOM 795 C C . ILE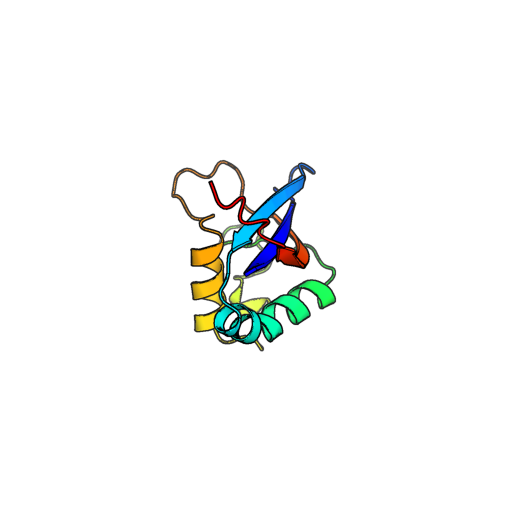 A 1 96 ? -1.123 -4.053 11.927 1.00 90.56 96 ILE A C 1
ATOM 797 O O . ILE A 1 96 ? -0.854 -5.169 12.367 1.00 90.56 96 ILE A O 1
ATOM 801 N N . ILE A 1 97 ? -1.276 -2.988 12.707 1.00 89.50 97 ILE A N 1
ATOM 802 C CA . ILE A 1 97 ? -1.088 -2.994 14.158 1.00 89.50 97 ILE A CA 1
ATOM 803 C C . ILE A 1 97 ? -2.414 -2.655 14.841 1.00 89.50 97 ILE A C 1
ATOM 805 O O . ILE A 1 97 ? -3.066 -1.658 14.513 1.00 89.50 97 ILE A O 1
ATOM 809 N N . GLU A 1 98 ? -2.803 -3.471 15.822 1.00 87.25 98 GLU A N 1
ATOM 810 C CA . GLU A 1 98 ? -3.914 -3.157 16.719 1.00 87.25 98 GLU A CA 1
ATOM 811 C C . GLU A 1 98 ? -3.472 -2.154 17.787 1.00 87.25 98 GLU A C 1
ATOM 813 O O . GLU A 1 98 ? -2.538 -2.386 18.551 1.00 87.25 98 GLU A O 1
ATOM 818 N N . ILE A 1 99 ? -4.169 -1.022 17.850 1.00 81.12 99 ILE A N 1
ATOM 819 C CA . ILE A 1 99 ? -4.005 -0.025 18.899 1.00 81.12 99 ILE A CA 1
ATOM 820 C C . ILE A 1 99 ? -5.095 -0.260 19.941 1.00 81.12 99 ILE A C 1
ATOM 822 O O . ILE A 1 99 ? -6.288 -0.023 19.690 1.00 81.12 99 ILE A O 1
ATOM 826 N N . ASN A 1 100 ? -4.657 -0.667 21.129 1.00 75.25 100 ASN A N 1
ATOM 827 C CA . ASN A 1 100 ? -5.466 -0.609 22.336 1.00 75.25 100 ASN A CA 1
ATOM 828 C C . ASN A 1 100 ? -5.495 0.842 22.809 1.00 75.25 100 ASN A C 1
ATOM 830 O O . ASN A 1 100 ? -4.521 1.351 23.362 1.00 75.25 100 ASN A O 1
ATOM 834 N N . VAL A 1 101 ? -6.604 1.530 22.550 1.00 62.22 101 VAL A N 1
ATOM 835 C CA . VAL A 1 101 ? -6.843 2.837 23.158 1.00 62.22 101 VAL A CA 1
ATOM 836 C C . VAL A 1 101 ? -7.250 2.554 24.597 1.00 62.22 101 VAL A C 1
ATOM 838 O O . VAL A 1 101 ? -8.359 2.094 24.849 1.00 62.22 101 VAL A O 1
ATOM 841 N N . VAL A 1 102 ? -6.337 2.772 25.543 1.00 60.59 102 VAL A N 1
ATOM 842 C CA . VAL A 1 102 ? -6.725 2.877 26.949 1.00 60.59 102 VAL A CA 1
ATOM 843 C C . VAL A 1 102 ? -7.431 4.219 27.075 1.00 60.59 102 VAL A C 1
ATOM 845 O O . VAL A 1 102 ? -6.789 5.262 27.189 1.00 60.59 102 VAL A O 1
ATOM 848 N N . GLU A 1 103 ? -8.755 4.207 26.960 1.00 54.06 103 GLU A N 1
ATOM 849 C CA . GLU A 1 103 ? -9.570 5.359 27.320 1.00 54.06 103 GLU A CA 1
ATOM 850 C C . GLU A 1 103 ? -9.439 5.542 28.833 1.00 54.06 103 GLU A C 1
ATOM 852 O O . GLU A 1 103 ? -10.103 4.873 29.624 1.00 54.06 103 GLU A O 1
ATOM 857 N N . ASN A 1 104 ? -8.525 6.418 29.253 1.00 49.69 104 ASN A N 1
ATOM 858 C CA . ASN A 1 104 ? -8.575 6.965 30.599 1.00 49.69 104 ASN A CA 1
ATOM 859 C C . ASN A 1 104 ? -9.848 7.810 30.671 1.00 49.69 104 ASN A C 1
ATOM 861 O O . ASN A 1 104 ? -9.862 8.962 30.242 1.00 49.69 104 ASN A O 1
ATOM 865 N N . LEU A 1 105 ? -10.923 7.191 31.156 1.00 50.25 105 LEU A N 1
ATOM 866 C CA . LEU A 1 105 ? -12.120 7.877 31.617 1.00 50.25 105 LEU A CA 1
ATOM 867 C C . LEU A 1 105 ? -11.687 8.815 32.753 1.00 50.25 105 LEU A C 1
ATOM 869 O O . LEU A 1 105 ? -11.362 8.349 33.847 1.00 50.25 105 LEU A O 1
ATOM 873 N N . VAL A 1 106 ? -11.615 10.114 32.456 1.00 45.72 106 VAL A N 1
ATOM 874 C CA . VAL A 1 106 ? -11.506 11.196 33.446 1.00 45.72 106 VAL A CA 1
ATOM 875 C C . VAL A 1 106 ? -12.883 11.807 33.626 1.00 45.72 106 VAL A C 1
ATOM 877 O O . VAL A 1 106 ? -13.525 12.091 32.589 1.00 45.72 106 VAL A O 1
#

Sequence (106 aa):
MKQIEIEVDWNDGDYETIRKKLSDDKLDYFRPLFQAISKKGKRHNWVQGEREGYLGPLIDMYPDIPEEVLNEFDEILNLCSDDCRGWIHTICSIQIIEINVVENLV